Protein AF-A0A3D5Q1L5-F1 (afdb_monomer)

Solvent-accessible surface area (backbone atoms only — not comparable to full-atom values): 5227 Å² total; per-residue (Å²): 138,86,92,72,61,53,44,26,28,93,83,74,32,86,83,45,76,81,68,26,69,82,46,95,44,51,74,72,78,84,42,66,48,74,50,61,38,92,82,83,62,48,81,44,76,48,76,45,62,55,54,67,84,63,44,49,54,56,58,71,39,54,89,77,50,93,71,76,53,75,70,45,65,67,43,42,68,66,33,61,112

Foldseek 3Di:
DPPDDFQCDPPPDPPDVVRNLPDPHTLDDPQWDWDQDPPPRHIDIDGDADDPSNVVSVVVCPVVDPDDDPVCVVCCVRRPD

Structure (mmCIF, N/CA/C/O backbone):
data_AF-A0A3D5Q1L5-F1
#
_entry.id   AF-A0A3D5Q1L5-F1
#
loop_
_atom_site.group_PDB
_atom_site.id
_atom_site.type_symbol
_atom_site.label_atom_id
_atom_site.label_alt_id
_atom_site.label_comp_id
_atom_site.label_asym_id
_atom_site.label_entity_id
_atom_site.label_seq_id
_atom_site.pdbx_PDB_ins_code
_atom_site.Cartn_x
_atom_site.Cartn_y
_atom_site.Cartn_z
_atom_site.occupancy
_atom_site.B_iso_or_equiv
_atom_site.auth_seq_id
_atom_site.auth_comp_id
_atom_site.auth_asym_id
_atom_site.auth_atom_id
_atom_site.pdbx_PDB_model_num
ATOM 1 N N . TYR A 1 1 ? 15.026 9.640 4.379 1.00 82.06 1 TYR A N 1
ATOM 2 C CA . TYR A 1 1 ? 15.309 9.521 2.936 1.00 82.06 1 TYR A CA 1
ATOM 3 C C . TYR A 1 1 ? 16.337 8.417 2.753 1.00 82.06 1 TYR A C 1
ATOM 5 O O . TYR A 1 1 ? 17.392 8.514 3.364 1.00 82.06 1 TYR A O 1
ATOM 13 N N . ILE A 1 2 ? 16.004 7.360 2.007 1.00 93.25 2 ILE A N 1
ATOM 14 C CA . ILE A 1 2 ? 16.857 6.165 1.824 1.00 93.25 2 ILE A CA 1
ATOM 15 C C . ILE A 1 2 ? 17.250 5.937 0.355 1.00 93.25 2 ILE A C 1
ATOM 17 O O . ILE A 1 2 ? 17.626 4.835 -0.013 1.00 93.25 2 ILE A O 1
ATOM 21 N N . ASP A 1 3 ? 17.106 6.961 -0.489 1.00 88.88 3 ASP A N 1
ATOM 22 C CA . ASP A 1 3 ? 17.363 6.922 -1.940 1.00 88.88 3 ASP A CA 1
ATOM 23 C C . ASP A 1 3 ? 16.527 5.915 -2.761 1.00 88.88 3 ASP A C 1
ATOM 25 O O . ASP A 1 3 ? 16.865 5.587 -3.893 1.00 88.88 3 ASP A O 1
ATOM 29 N N . HIS A 1 4 ? 15.388 5.482 -2.216 1.00 88.62 4 HIS A N 1
ATOM 30 C CA . HIS A 1 4 ? 14.390 4.657 -2.902 1.00 88.62 4 HIS A CA 1
ATOM 31 C C . HIS A 1 4 ? 13.057 5.424 -2.942 1.00 88.62 4 HIS A C 1
ATOM 33 O O . HIS A 1 4 ? 12.255 5.290 -2.016 1.00 88.62 4 HIS A O 1
ATOM 39 N N . PRO A 1 5 ? 12.847 6.317 -3.928 1.00 91.31 5 PRO A N 1
ATOM 40 C CA . PRO A 1 5 ? 11.592 7.052 -4.052 1.00 91.31 5 PRO A CA 1
ATOM 41 C C . PRO A 1 5 ? 10.434 6.112 -4.405 1.00 91.31 5 PRO A C 1
ATOM 43 O O . PRO A 1 5 ? 10.633 5.070 -5.030 1.00 91.31 5 PRO A O 1
ATOM 46 N N . VAL A 1 6 ? 9.219 6.503 -4.021 1.00 93.06 6 VAL A N 1
ATOM 47 C CA . VAL A 1 6 ? 7.997 5.771 -4.374 1.00 93.06 6 VAL A CA 1
ATOM 48 C C . VAL A 1 6 ? 7.732 5.924 -5.874 1.00 93.06 6 VAL A C 1
ATOM 50 O O . VAL A 1 6 ? 7.850 7.016 -6.430 1.00 93.06 6 VAL A O 1
ATOM 53 N N . VAL A 1 7 ? 7.385 4.819 -6.533 1.00 93.38 7 VAL A N 1
ATOM 54 C CA . VAL A 1 7 ? 7.029 4.790 -7.960 1.00 93.38 7 VAL A CA 1
ATOM 55 C C . VAL A 1 7 ? 5.784 5.649 -8.207 1.00 93.38 7 VAL A C 1
ATOM 57 O O . VAL A 1 7 ? 4.837 5.576 -7.426 1.00 93.38 7 VAL A O 1
ATOM 60 N N . GLY A 1 8 ? 5.770 6.463 -9.269 1.00 91.75 8 GLY A N 1
ATOM 61 C CA . GLY A 1 8 ? 4.631 7.330 -9.592 1.00 91.75 8 GLY A CA 1
ATOM 62 C C . GLY A 1 8 ? 4.483 8.557 -8.682 1.00 91.75 8 GLY A C 1
ATOM 63 O O . GLY A 1 8 ? 3.427 9.187 -8.668 1.00 91.75 8 GLY A O 1
ATOM 64 N N . ASP A 1 9 ? 5.505 8.901 -7.889 1.00 92.50 9 ASP A N 1
ATOM 65 C CA . ASP A 1 9 ? 5.511 10.114 -7.067 1.00 92.50 9 ASP A CA 1
ATOM 66 C C . ASP A 1 9 ? 5.887 11.363 -7.890 1.00 92.50 9 ASP A C 1
ATOM 68 O O . ASP A 1 9 ? 7.054 11.510 -8.263 1.00 92.50 9 ASP A O 1
ATOM 72 N N . PRO A 1 10 ? 4.954 12.309 -8.128 1.00 87.75 10 PRO A N 1
ATOM 73 C CA . PRO A 1 10 ? 5.232 13.493 -8.941 1.00 87.75 10 PRO A CA 1
ATOM 74 C C . PRO A 1 10 ? 6.102 14.541 -8.227 1.00 87.75 10 PRO A C 1
ATOM 76 O O . PRO A 1 10 ? 6.608 15.455 -8.877 1.00 87.75 10 PRO A O 1
ATOM 79 N N . MET A 1 11 ? 6.248 14.458 -6.899 1.00 89.44 11 MET A N 1
ATOM 80 C CA . MET A 1 11 ? 6.967 15.453 -6.092 1.00 89.44 11 MET A CA 1
ATOM 81 C C . 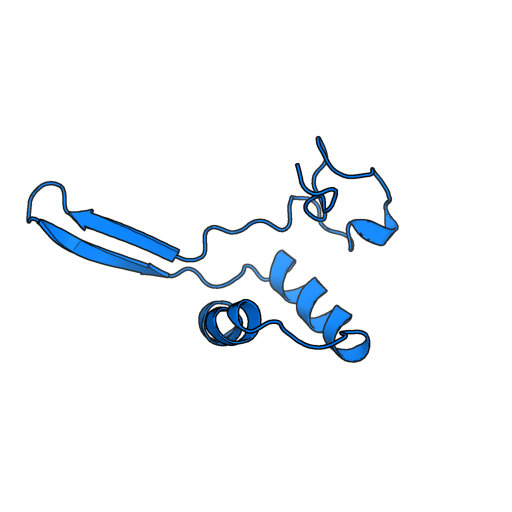MET A 1 11 ? 8.372 14.987 -5.720 1.00 89.44 11 MET A C 1
ATOM 83 O O . MET A 1 11 ? 9.317 15.772 -5.790 1.00 89.44 11 MET A O 1
ATOM 87 N N . TYR A 1 12 ? 8.510 13.723 -5.314 1.00 88.50 12 TYR A N 1
ATOM 88 C CA . TYR A 1 12 ? 9.777 13.169 -4.821 1.00 88.50 12 TYR A CA 1
ATOM 89 C C . TYR A 1 12 ? 10.380 12.097 -5.740 1.00 88.50 12 TYR A C 1
ATOM 91 O O . TYR A 1 12 ? 11.506 11.649 -5.504 1.00 88.50 12 TYR A O 1
ATOM 99 N N . GLY A 1 13 ? 9.654 11.678 -6.780 1.00 83.12 13 GLY A N 1
ATOM 100 C CA . GLY A 1 13 ? 10.132 10.738 -7.786 1.00 83.12 13 GLY A CA 1
ATOM 101 C C . GLY A 1 13 ? 11.176 11.348 -8.719 1.00 83.12 13 GLY A C 1
ATOM 102 O O . GLY A 1 13 ? 11.371 12.560 -8.799 1.00 83.12 13 GLY A O 1
ATOM 103 N N . ARG A 1 14 ? 11.872 10.489 -9.469 1.00 73.06 14 ARG A N 1
ATOM 104 C CA . ARG A 1 14 ? 12.933 10.913 -10.401 1.00 73.06 14 ARG A CA 1
ATOM 105 C C . ARG A 1 14 ? 12.405 11.373 -11.776 1.00 73.06 14 ARG A C 1
ATOM 107 O O . ARG A 1 14 ? 13.214 11.510 -12.687 1.00 73.06 14 ARG A O 1
ATOM 114 N N . ASN A 1 15 ? 11.093 11.619 -11.933 1.00 63.53 15 ASN A N 1
ATOM 115 C CA . ASN A 1 15 ? 10.430 12.001 -13.197 1.00 63.53 15 ASN A CA 1
ATOM 116 C C . ASN A 1 15 ? 10.973 11.221 -14.405 1.00 63.53 15 ASN A C 1
ATOM 118 O O . ASN A 1 15 ? 11.422 11.791 -15.402 1.00 63.53 15 ASN A O 1
ATOM 122 N N . HIS A 1 16 ? 10.987 9.894 -14.287 1.00 71.50 16 HIS A N 1
ATOM 123 C CA . HIS A 1 16 ? 11.474 9.014 -15.335 1.00 7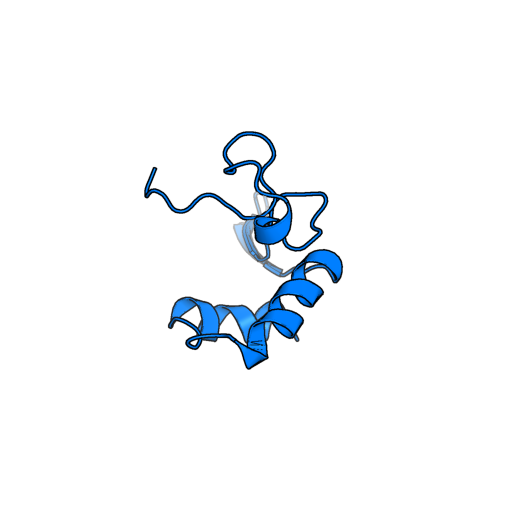1.50 16 HIS A CA 1
ATOM 124 C C . HIS A 1 16 ? 10.289 8.190 -15.848 1.00 71.50 16 HIS A C 1
ATOM 126 O O . HIS A 1 16 ? 9.926 7.217 -15.195 1.00 71.50 16 HIS A O 1
ATOM 132 N N . PRO A 1 17 ? 9.714 8.505 -17.025 1.00 66.88 17 PRO A N 1
ATOM 133 C CA . PRO A 1 17 ? 8.435 7.930 -17.460 1.00 66.88 17 PRO A CA 1
ATOM 134 C C . PRO A 1 17 ? 8.400 6.397 -17.500 1.00 66.88 17 PRO A C 1
ATOM 136 O O . PRO A 1 17 ? 7.369 5.786 -17.248 1.00 66.88 17 PRO A O 1
ATOM 139 N N . LYS A 1 18 ? 9.538 5.750 -17.790 1.00 70.25 18 LYS A N 1
ATOM 140 C CA . LYS A 1 18 ? 9.644 4.280 -17.748 1.00 70.25 18 LYS A CA 1
ATOM 141 C C . LYS A 1 18 ? 9.644 3.708 -16.326 1.00 70.25 18 LYS A C 1
ATOM 143 O O . LYS A 1 18 ? 9.298 2.550 -16.152 1.00 70.25 18 LYS A O 1
ATOM 148 N N . ALA A 1 19 ? 10.089 4.487 -15.342 1.00 76.88 19 ALA A N 1
ATOM 149 C CA . ALA A 1 19 ? 10.150 4.076 -13.943 1.00 76.88 19 ALA A CA 1
ATOM 150 C C . ALA A 1 19 ? 8.791 4.199 -13.245 1.00 76.88 19 ALA A C 1
ATOM 152 O O . ALA A 1 19 ? 8.578 3.499 -12.266 1.00 76.88 19 ALA A O 1
ATOM 153 N N . ASP A 1 20 ? 7.881 5.031 -13.761 1.00 84.81 20 ASP A N 1
ATOM 154 C CA . ASP A 1 20 ? 6.548 5.244 -13.181 1.00 84.81 20 ASP A CA 1
ATOM 155 C C . ASP A 1 20 ? 5.539 4.146 -13.549 1.00 84.81 20 ASP A C 1
ATOM 157 O O . ASP A 1 20 ? 4.422 4.146 -13.045 1.00 84.81 20 ASP A O 1
ATOM 161 N N . LEU A 1 21 ? 5.923 3.195 -14.413 1.00 87.81 21 LEU A N 1
ATOM 162 C CA . LEU A 1 21 ? 5.118 2.023 -14.799 1.00 87.81 21 LEU A CA 1
ATOM 163 C C . LEU A 1 21 ? 3.708 2.371 -15.316 1.00 87.81 21 LEU A C 1
ATOM 165 O O . LEU A 1 21 ? 2.782 1.572 -15.206 1.00 87.81 21 LEU A O 1
ATOM 169 N N . GLY A 1 22 ? 3.543 3.569 -15.886 1.00 86.88 22 GLY A N 1
ATOM 170 C CA . GLY A 1 22 ? 2.250 4.060 -16.370 1.00 86.88 22 GLY A CA 1
ATOM 171 C C . GLY A 1 22 ? 1.266 4.456 -15.265 1.00 86.88 22 GLY A C 1
ATOM 172 O O . GLY A 1 22 ? 0.090 4.654 -15.559 1.00 86.88 22 GLY A O 1
ATOM 173 N N . LEU A 1 23 ? 1.717 4.575 -14.014 1.00 90.69 23 LEU A N 1
ATOM 174 C CA . LEU A 1 23 ? 0.888 5.043 -12.910 1.00 90.69 23 LEU A CA 1
ATOM 175 C C . LEU A 1 23 ? 0.620 6.546 -13.008 1.00 90.69 23 LEU A C 1
ATOM 177 O O . LEU A 1 23 ? 1.521 7.346 -13.252 1.00 90.69 23 LEU A O 1
ATOM 181 N N . GLU A 1 24 ? -0.620 6.933 -12.721 1.00 89.50 24 GLU A N 1
ATOM 182 C CA . GLU A 1 24 ? -1.042 8.338 -12.613 1.00 89.50 24 GLU A CA 1
ATOM 183 C C . GLU A 1 24 ? -0.957 8.872 -11.169 1.00 89.50 24 GLU A C 1
ATOM 185 O O . GLU A 1 24 ? -1.261 10.036 -10.901 1.00 89.50 24 GLU A O 1
ATOM 190 N N . ARG A 1 25 ? -0.561 8.016 -10.218 1.00 92.00 25 ARG A N 1
ATOM 191 C CA . ARG A 1 25 ? -0.425 8.322 -8.790 1.00 92.00 25 ARG A CA 1
ATOM 192 C C . ARG A 1 25 ? 0.714 7.525 -8.158 1.00 92.00 25 ARG A C 1
ATOM 194 O O . ARG A 1 25 ? 1.192 6.550 -8.730 1.00 92.00 25 ARG A O 1
ATOM 201 N N . GLN A 1 26 ? 1.076 7.890 -6.932 1.00 94.94 26 GLN A N 1
ATOM 202 C CA . GLN A 1 26 ? 2.032 7.134 -6.123 1.00 94.94 26 GLN A CA 1
ATOM 203 C C . GLN A 1 26 ? 1.577 5.679 -5.944 1.00 94.94 26 GLN A C 1
ATOM 205 O O . GLN A 1 26 ? 0.415 5.431 -5.601 1.00 94.94 26 GLN A O 1
ATOM 210 N N . PHE A 1 27 ? 2.512 4.735 -6.082 1.00 95.19 27 PHE A N 1
ATOM 211 C CA . PHE A 1 27 ? 2.366 3.352 -5.629 1.00 95.19 27 PHE A CA 1
ATOM 212 C C . PHE A 1 27 ? 2.377 3.322 -4.093 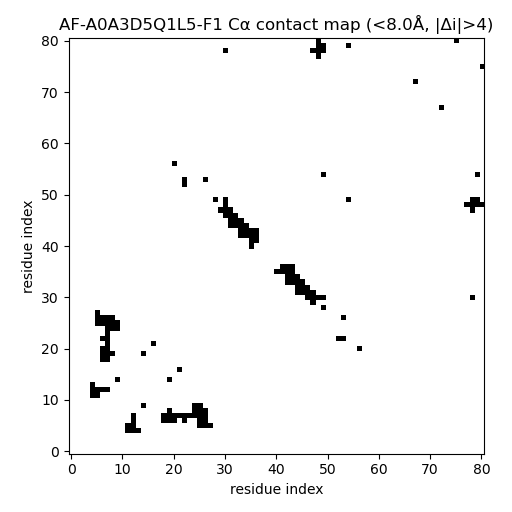1.00 95.19 27 PHE A C 1
ATOM 214 O O . PHE A 1 27 ? 3.341 2.919 -3.444 1.00 95.19 27 PHE A O 1
ATOM 221 N N . LEU A 1 28 ? 1.304 3.838 -3.503 1.00 95.69 28 LEU A N 1
ATOM 222 C CA . LEU A 1 28 ? 1.091 3.928 -2.070 1.00 95.69 28 LEU A CA 1
ATOM 223 C C . LEU A 1 28 ? -0.378 3.620 -1.782 1.00 95.69 28 LEU A C 1
ATOM 225 O O . LEU A 1 28 ? -1.285 4.195 -2.391 1.00 95.69 28 LEU A O 1
ATOM 229 N N . HIS A 1 29 ? -0.599 2.692 -0.855 1.00 96.38 29 HIS A N 1
ATOM 230 C CA . HIS A 1 29 ? -1.926 2.223 -0.473 1.00 96.38 29 HIS A CA 1
ATOM 231 C C . HIS A 1 29 ? -1.954 1.846 1.007 1.00 96.38 29 HIS A C 1
ATOM 233 O O . HIS A 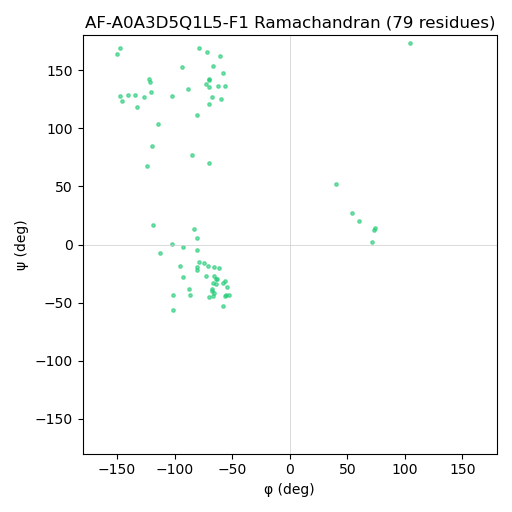1 29 ? -1.119 1.068 1.471 1.00 96.38 29 HIS A O 1
ATOM 239 N N . ALA A 1 30 ? -2.909 2.398 1.752 1.00 96.56 30 ALA A N 1
ATOM 240 C CA . ALA A 1 30 ? -3.114 2.078 3.161 1.00 96.56 30 ALA A CA 1
ATOM 241 C C . ALA A 1 30 ? -3.999 0.828 3.285 1.00 96.56 30 ALA A C 1
ATOM 243 O O . ALA A 1 30 ? -5.186 0.924 3.573 1.00 96.56 30 ALA A O 1
ATOM 244 N N . TYR A 1 31 ? -3.415 -0.348 3.051 1.00 96.25 31 TYR A N 1
ATOM 245 C CA . TYR A 1 31 ? -4.165 -1.607 2.938 1.00 96.25 31 TYR A CA 1
ATOM 246 C C . TYR A 1 31 ? -4.749 -2.137 4.260 1.00 96.25 31 TYR A C 1
ATOM 248 O O . TYR A 1 31 ? -5.629 -2.994 4.245 1.00 96.25 31 TYR A O 1
ATOM 256 N N . LYS A 1 32 ? -4.241 -1.677 5.409 1.00 96.50 32 LYS A N 1
ATOM 257 C CA . LYS A 1 32 ? -4.705 -2.075 6.743 1.00 96.50 32 LYS A CA 1
ATOM 258 C C . LYS A 1 32 ? -4.875 -0.847 7.623 1.00 96.50 32 LYS A C 1
ATOM 260 O O . LYS A 1 32 ? -3.941 -0.065 7.794 1.00 96.50 32 LYS A O 1
ATOM 265 N N . LEU A 1 33 ? -6.043 -0.728 8.246 1.00 97.50 33 LEU A N 1
ATOM 266 C CA . LEU A 1 33 ? -6.314 0.234 9.309 1.00 97.50 33 LEU A CA 1
ATOM 267 C C . LEU A 1 33 ? -6.715 -0.530 10.561 1.00 97.50 33 LEU A C 1
ATOM 269 O O . LEU A 1 33 ? -7.572 -1.408 10.507 1.00 97.50 33 LEU A O 1
ATOM 273 N N . ALA A 1 34 ? -6.112 -0.192 11.695 1.00 97.69 34 ALA A N 1
ATOM 274 C CA . ALA A 1 34 ? -6.444 -0.859 12.936 1.00 97.69 34 ALA A CA 1
ATOM 275 C C . ALA A 1 34 ? -6.363 0.102 14.126 1.00 97.69 34 ALA A C 1
ATOM 277 O O . ALA A 1 34 ? -5.327 0.724 14.366 1.00 97.69 34 ALA A O 1
ATOM 278 N N . LEU A 1 35 ? -7.461 0.221 14.866 1.00 98.06 35 LEU A N 1
ATOM 279 C CA . LEU A 1 35 ? -7.616 1.139 15.993 1.00 98.06 35 LEU A CA 1
ATOM 280 C C . LEU A 1 35 ? -8.587 0.567 17.027 1.00 98.06 35 LEU A C 1
ATOM 282 O O . LEU A 1 35 ? -9.360 -0.337 16.720 1.00 98.06 35 LEU A O 1
ATOM 286 N N . ASP A 1 36 ? -8.571 1.118 18.232 1.00 98.62 36 ASP A N 1
ATOM 287 C CA . ASP A 1 36 ? -9.583 0.802 19.236 1.00 98.62 36 ASP A CA 1
ATOM 288 C C . ASP A 1 36 ? -10.766 1.755 19.059 1.00 98.62 36 ASP A C 1
ATOM 290 O O . ASP A 1 36 ? -10.592 2.965 18.879 1.00 98.62 36 ASP A O 1
ATOM 294 N N . HIS A 1 37 ? -11.980 1.212 19.069 1.00 97.88 37 HIS A N 1
ATOM 295 C CA . HIS A 1 37 ? -13.192 1.993 18.899 1.00 97.88 37 HIS A CA 1
ATOM 296 C C . HIS A 1 37 ? -13.274 3.043 20.022 1.00 97.88 37 HIS A C 1
ATOM 298 O O . HIS A 1 37 ? -13.287 2.677 21.199 1.00 97.88 37 HIS A O 1
ATOM 304 N N . PRO A 1 38 ? -13.414 4.345 19.713 1.00 97.44 38 PRO A N 1
ATOM 305 C CA . PRO A 1 38 ? -13.238 5.417 20.701 1.00 97.44 38 PRO A CA 1
ATOM 306 C C . PRO A 1 38 ? -14.288 5.421 21.824 1.00 97.44 38 PRO A C 1
ATOM 308 O O . PRO A 1 38 ? -14.077 6.038 22.862 1.00 97.44 38 PRO A O 1
ATOM 311 N N . ILE A 1 39 ? -15.428 4.756 21.604 1.00 98.25 39 ILE A N 1
ATOM 312 C CA . ILE A 1 39 ? -16.515 4.609 22.589 1.00 98.25 39 ILE A CA 1
ATOM 313 C C . ILE A 1 39 ? -16.506 3.229 23.266 1.00 98.25 39 ILE A C 1
ATOM 315 O O . ILE A 1 39 ? -16.468 3.161 24.489 1.00 98.25 39 ILE A O 1
ATOM 319 N N . THR A 1 40 ? -16.569 2.129 22.504 1.00 98.00 40 THR A N 1
ATOM 320 C CA . THR A 1 40 ? -16.667 0.770 23.065 1.00 98.00 40 THR A CA 1
ATOM 321 C C . THR A 1 40 ? -15.331 0.195 23.538 1.00 98.00 40 THR A C 1
ATOM 323 O O . THR A 1 40 ? -15.331 -0.745 24.324 1.00 98.00 40 THR A O 1
ATOM 326 N N . GLY A 1 41 ? -14.198 0.734 23.076 1.00 97.88 41 GLY A N 1
ATOM 327 C CA . GLY A 1 41 ? -12.865 0.180 23.325 1.00 97.88 41 GLY A CA 1
ATOM 328 C C . GLY A 1 41 ? -12.576 -1.119 22.564 1.00 97.88 41 GLY A C 1
ATOM 329 O O . GLY A 1 41 ? -11.510 -1.698 22.738 1.00 97.88 41 GLY A O 1
ATOM 330 N N . GLU A 1 42 ? -13.504 -1.594 21.728 1.00 98.31 42 GLU A N 1
ATOM 331 C CA . GLU A 1 42 ? -13.315 -2.811 20.939 1.00 98.31 42 GLU A CA 1
ATOM 332 C C . GLU A 1 42 ? -12.284 -2.596 19.832 1.00 98.31 42 GLU A C 1
ATOM 334 O O . GLU A 1 42 ? -12.250 -1.547 19.186 1.00 98.31 42 GLU A O 1
ATOM 339 N N . ARG A 1 43 ? -11.467 -3.616 19.571 1.00 98.25 43 ARG A N 1
ATOM 340 C CA . ARG A 1 43 ? -10.481 -3.582 18.494 1.00 98.25 43 ARG A CA 1
ATOM 341 C C . ARG A 1 43 ? -11.180 -3.640 17.133 1.00 98.25 43 ARG A C 1
ATOM 343 O O . ARG A 1 43 ? -11.849 -4.622 16.824 1.00 98.25 43 ARG A O 1
ATOM 350 N N . ILE A 1 44 ? -10.966 -2.622 16.304 1.00 98.00 44 ILE A N 1
ATOM 351 C CA . ILE A 1 44 ? -11.380 -2.589 14.900 1.00 98.00 44 ILE A CA 1
ATOM 352 C C . ILE A 1 44 ? -10.155 -2.869 14.035 1.00 98.00 44 ILE A C 1
ATOM 354 O O . ILE A 1 44 ? -9.143 -2.176 14.156 1.00 98.00 44 ILE A O 1
ATOM 358 N N . GLU A 1 45 ? -10.261 -3.837 13.124 1.00 97.94 45 GLU A N 1
ATOM 359 C CA . GLU A 1 45 ? -9.295 -4.036 12.042 1.00 97.94 45 GLU A CA 1
ATOM 360 C C . GLU A 1 45 ? -10.032 -4.068 10.704 1.00 97.94 45 GLU A C 1
ATOM 362 O O . GLU A 1 45 ? -10.995 -4.813 10.530 1.00 97.94 45 GLU A O 1
ATOM 367 N N . LEU A 1 46 ? -9.583 -3.237 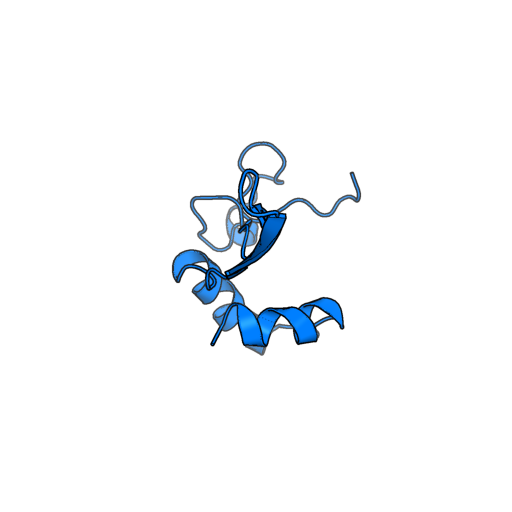9.771 1.00 96.50 46 LEU A N 1
ATOM 368 C CA . LEU A 1 46 ? -10.114 -3.125 8.421 1.00 96.50 46 LEU A CA 1
ATOM 369 C C . LEU A 1 46 ? -8.989 -3.413 7.433 1.00 96.50 46 LEU A C 1
ATOM 371 O O . LEU A 1 46 ? -7.851 -2.979 7.634 1.00 96.50 46 LEU A O 1
ATOM 375 N N . LEU A 1 47 ? -9.331 -4.134 6.372 1.00 96.25 47 LEU A N 1
ATOM 376 C CA . LEU A 1 47 ? -8.441 -4.462 5.268 1.00 96.25 47 LEU A CA 1
ATOM 377 C C . LEU A 1 47 ? -9.061 -3.951 3.973 1.00 96.25 47 LEU A C 1
ATOM 379 O O . LEU A 1 47 ? -10.278 -4.030 3.803 1.00 96.25 47 LEU A O 1
ATOM 383 N N . ASP A 1 48 ? -8.219 -3.457 3.079 1.00 95.69 48 ASP A N 1
ATOM 384 C CA . ASP A 1 48 ? -8.606 -3.006 1.748 1.00 95.69 48 ASP A CA 1
ATOM 385 C C . ASP A 1 48 ? -7.630 -3.604 0.725 1.00 95.69 48 ASP A C 1
ATOM 387 O O . ASP A 1 48 ? -6.421 -3.348 0.832 1.00 95.69 48 ASP A O 1
ATOM 391 N N . PRO A 1 49 ? -8.098 -4.435 -0.229 1.00 95.69 49 PRO A N 1
ATOM 392 C CA . PRO A 1 49 ? -7.226 -5.012 -1.241 1.00 95.69 49 PRO A CA 1
ATOM 393 C C . PRO A 1 49 ? -6.558 -3.921 -2.079 1.00 95.69 49 PRO A C 1
ATOM 395 O O . PRO A 1 49 ? -6.978 -2.763 -2.112 1.00 95.69 49 PRO A O 1
ATOM 398 N N . LEU A 1 50 ? -5.485 -4.295 -2.763 1.00 96.50 50 LEU A N 1
ATOM 399 C CA . LEU A 1 50 ? -4.774 -3.388 -3.637 1.00 96.50 50 LEU A CA 1
ATOM 400 C C . LEU A 1 50 ? -5.671 -3.045 -4.841 1.00 96.50 50 LEU A C 1
ATOM 402 O O . LEU A 1 50 ? -6.140 -3.962 -5.520 1.00 96.50 50 LEU A O 1
ATOM 406 N N . PRO A 1 51 ? -5.894 -1.755 -5.141 1.00 95.88 51 PRO A N 1
ATOM 407 C CA . PRO A 1 51 ? -6.652 -1.350 -6.316 1.00 95.88 51 PRO A CA 1
ATOM 408 C C . PRO A 1 51 ? -6.030 -1.889 -7.607 1.00 95.88 51 PRO A C 1
ATOM 410 O O . PRO A 1 51 ? -4.804 -2.005 -7.713 1.00 95.88 51 PRO A O 1
ATOM 413 N N . ASP A 1 52 ? -6.864 -2.186 -8.605 1.00 94.00 52 ASP A N 1
ATOM 414 C CA . ASP A 1 52 ? -6.434 -2.811 -9.861 1.00 94.00 52 ASP A CA 1
ATOM 415 C C . ASP A 1 52 ? -5.305 -2.042 -10.560 1.00 94.00 52 ASP A C 1
ATOM 417 O O . ASP A 1 52 ? -4.408 -2.653 -11.144 1.00 94.00 52 ASP A O 1
ATOM 421 N N . GLU A 1 53 ? -5.315 -0.709 -10.499 1.00 94.31 53 GLU A N 1
ATOM 422 C CA . GLU A 1 53 ? -4.279 0.122 -11.112 1.00 94.31 53 GLU A CA 1
ATOM 423 C C . GLU A 1 53 ? -2.898 -0.058 -10.469 1.00 94.31 53 GLU A C 1
ATOM 425 O O . GLU A 1 53 ? -1.889 0.101 -11.150 1.00 94.31 53 GLU A O 1
ATOM 430 N N . LEU A 1 54 ? -2.840 -0.439 -9.189 1.00 95.38 54 LEU A N 1
ATOM 431 C CA . LEU A 1 54 ? -1.597 -0.773 -8.490 1.00 95.38 54 LEU A CA 1
ATOM 432 C C . LEU A 1 54 ? -1.293 -2.278 -8.556 1.00 95.38 54 LEU A C 1
ATOM 434 O O . LEU A 1 54 ? -0.130 -2.678 -8.549 1.00 95.38 54 LEU A O 1
ATOM 438 N N . ALA A 1 55 ? -2.314 -3.129 -8.666 1.00 95.12 55 ALA A N 1
ATOM 439 C CA . ALA A 1 55 ? -2.136 -4.570 -8.818 1.00 95.12 55 ALA A CA 1
ATOM 440 C C . ALA A 1 55 ? -1.508 -4.949 -10.166 1.00 95.12 55 ALA A C 1
ATOM 442 O O . ALA A 1 55 ? -0.659 -5.839 -10.222 1.00 95.12 55 ALA A O 1
ATOM 443 N N . ARG A 1 56 ? -1.905 -4.275 -11.255 1.00 93.75 56 ARG A N 1
ATOM 444 C CA . ARG A 1 56 ? -1.427 -4.572 -12.616 1.00 93.75 56 ARG A CA 1
ATOM 445 C C . ARG A 1 56 ? 0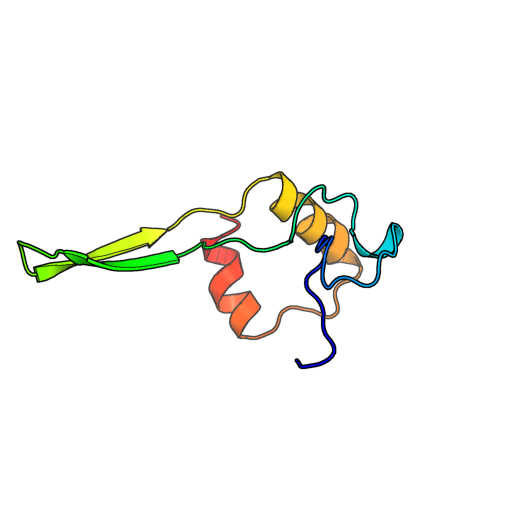.100 -4.471 -12.751 1.00 93.75 56 ARG A C 1
ATOM 447 O O . ARG A 1 56 ? 0.689 -5.486 -13.117 1.00 93.75 56 ARG A O 1
ATOM 454 N N . PRO A 1 57 ? 0.768 -3.362 -12.367 1.00 92.62 57 PRO A N 1
ATOM 455 C CA . PRO A 1 57 ? 2.225 -3.282 -12.457 1.00 92.62 57 PRO A CA 1
ATOM 456 C C . PRO A 1 57 ? 2.963 -4.369 -11.668 1.00 92.62 57 PRO A C 1
ATOM 458 O O . PRO A 1 57 ? 4.017 -4.817 -12.103 1.00 92.62 57 PRO A O 1
ATOM 461 N N . LEU A 1 58 ? 2.430 -4.825 -10.525 1.00 92.12 58 LEU A N 1
ATOM 462 C CA . LEU A 1 58 ? 3.060 -5.915 -9.769 1.00 92.12 58 LEU A CA 1
ATOM 463 C C . LEU A 1 58 ? 3.007 -7.250 -10.512 1.00 92.12 58 LEU A C 1
ATOM 465 O O . LEU A 1 58 ? 3.976 -8.003 -10.456 1.00 92.12 58 LEU A O 1
ATOM 469 N N . ARG A 1 59 ? 1.894 -7.535 -11.199 1.00 91.88 59 ARG A N 1
ATOM 470 C CA . ARG A 1 59 ? 1.753 -8.739 -12.031 1.00 91.88 59 ARG A CA 1
ATOM 471 C C . ARG A 1 59 ? 2.695 -8.678 -13.232 1.00 91.88 59 ARG A C 1
ATOM 473 O O . ARG A 1 59 ? 3.402 -9.641 -13.492 1.00 91.88 59 ARG A O 1
ATOM 480 N N . ASP A 1 60 ? 2.775 -7.527 -13.897 1.00 91.62 60 ASP A N 1
ATOM 481 C CA . ASP A 1 60 ? 3.650 -7.336 -15.062 1.00 91.62 60 ASP A CA 1
ATOM 482 C C . ASP A 1 60 ? 5.141 -7.466 -14.703 1.00 91.62 60 ASP A C 1
ATOM 484 O O . ASP A 1 60 ? 5.955 -7.892 -15.521 1.00 91.62 60 ASP A O 1
ATOM 488 N N . LEU A 1 61 ? 5.514 -7.120 -13.466 1.00 91.31 61 LEU A N 1
ATOM 489 C CA . LEU A 1 61 ? 6.884 -7.251 -12.974 1.00 91.31 61 LEU A CA 1
ATOM 490 C C . LEU A 1 61 ? 7.260 -8.677 -12.558 1.00 91.31 61 LEU A C 1
ATOM 492 O O . LEU A 1 61 ? 8.456 -8.932 -12.400 1.00 91.31 61 LEU A O 1
ATOM 496 N N . GLU A 1 62 ? 6.302 -9.594 -12.383 1.00 90.44 62 GLU A N 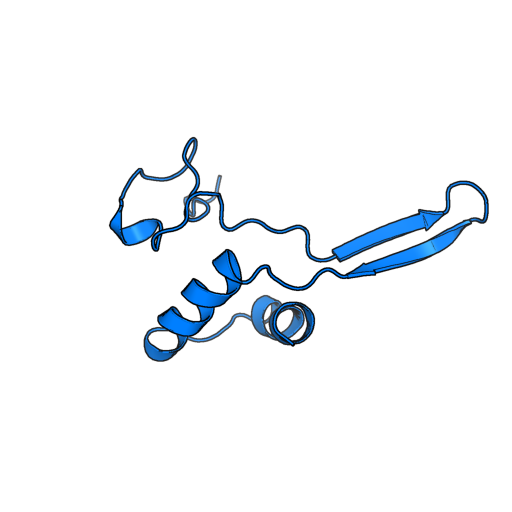1
ATOM 497 C CA . GLU A 1 62 ? 6.534 -10.928 -11.809 1.00 90.44 62 GLU A CA 1
ATOM 498 C C . GLU A 1 62 ? 7.620 -11.709 -12.561 1.00 90.44 62 GLU A C 1
ATOM 500 O O . GLU A 1 62 ? 8.530 -12.247 -11.932 1.00 90.44 62 GLU A O 1
ATOM 505 N N . GLU A 1 63 ? 7.605 -11.675 -13.896 1.00 90.38 63 GLU A N 1
ATOM 506 C CA . GLU A 1 63 ? 8.596 -12.360 -14.741 1.00 90.38 63 GLU A CA 1
ATOM 507 C C . GLU A 1 63 ? 10.026 -11.833 -14.554 1.00 90.38 63 GLU A C 1
ATOM 509 O O . GLU A 1 63 ? 11.000 -12.564 -14.728 1.00 90.38 63 GLU A O 1
ATOM 514 N N . SER A 1 64 ? 10.158 -10.553 -14.205 1.00 90.88 64 SER A N 1
ATOM 515 C CA . SER A 1 64 ? 11.443 -9.862 -14.030 1.00 90.88 64 SER A CA 1
ATOM 516 C C . SER A 1 64 ? 11.845 -9.687 -12.563 1.00 90.88 64 SER A C 1
ATOM 518 O O . SER A 1 64 ? 12.887 -9.097 -12.265 1.00 90.88 64 SER A O 1
ATOM 520 N N . SER A 1 65 ? 11.011 -10.170 -11.641 1.00 91.00 65 SER A N 1
ATOM 521 C CA . SER A 1 65 ? 11.193 -9.992 -10.209 1.00 91.00 65 SER A CA 1
ATOM 522 C C . SER A 1 65 ? 12.383 -10.802 -9.700 1.00 91.00 65 SER A C 1
ATOM 524 O O . SER A 1 65 ? 12.591 -11.954 -10.075 1.00 9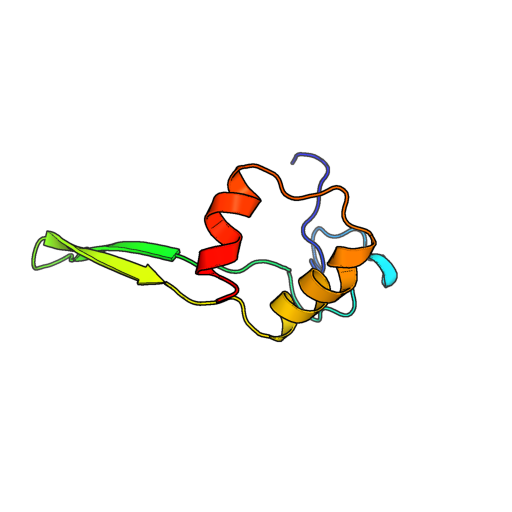1.00 65 SER A O 1
ATOM 526 N N . MET A 1 66 ? 13.142 -10.223 -8.768 1.00 94.12 66 MET A N 1
ATOM 527 C CA . MET A 1 66 ? 14.173 -10.948 -8.014 1.00 94.12 66 MET A CA 1
ATOM 528 C C . MET A 1 66 ? 13.588 -11.764 -6.845 1.00 94.12 66 MET A C 1
ATOM 530 O O . MET A 1 66 ? 14.342 -12.325 -6.051 1.00 94.12 66 MET A O 1
ATOM 534 N N . GLY A 1 67 ? 12.259 -11.817 -6.726 1.00 92.50 67 GLY A N 1
ATOM 535 C CA . GLY A 1 67 ? 11.536 -12.411 -5.606 1.00 92.50 67 GLY A CA 1
ATOM 536 C C . GLY A 1 67 ? 10.952 -11.363 -4.659 1.00 92.50 67 GLY A C 1
ATOM 537 O O . GLY A 1 67 ? 11.168 -10.158 -4.806 1.00 92.50 67 GLY A O 1
ATOM 538 N N . ARG A 1 68 ? 10.170 -11.834 -3.685 1.00 92.69 68 ARG A N 1
ATOM 539 C CA . ARG A 1 68 ? 9.593 -11.007 -2.619 1.00 92.69 68 ARG A CA 1
ATOM 540 C C . ARG A 1 68 ? 10.509 -11.023 -1.398 1.00 92.69 68 ARG A C 1
ATOM 542 O O . ARG A 1 68 ? 11.271 -11.960 -1.180 1.00 92.69 68 ARG A O 1
ATOM 549 N N . THR A 1 69 ? 10.452 -9.951 -0.617 1.00 94.56 69 THR A N 1
ATOM 550 C CA . THR A 1 69 ? 11.011 -9.934 0.738 1.00 94.56 69 THR A CA 1
ATOM 551 C C . THR A 1 69 ? 10.048 -10.633 1.700 1.00 94.56 69 THR A C 1
ATOM 553 O O . THR A 1 69 ? 8.883 -10.829 1.362 1.00 94.56 69 THR A O 1
ATOM 556 N N . GLU A 1 70 ? 10.490 -10.915 2.927 1.00 97.31 70 GLU A N 1
ATOM 557 C CA . GLU A 1 70 ? 9.637 -11.480 3.988 1.00 97.31 70 GLU A CA 1
ATOM 558 C C . GLU A 1 70 ? 8.348 -10.663 4.206 1.00 97.31 70 GLU A C 1
ATOM 560 O O . GLU A 1 70 ? 7.253 -11.217 4.247 1.00 97.31 70 GLU A O 1
ATOM 565 N N . ALA A 1 71 ? 8.453 -9.330 4.230 1.00 93.38 71 ALA A N 1
ATOM 566 C CA . ALA A 1 71 ? 7.286 -8.450 4.321 1.00 93.38 71 ALA A CA 1
ATOM 567 C C . ALA A 1 71 ? 6.365 -8.557 3.091 1.00 93.38 71 ALA A C 1
ATOM 569 O O . ALA A 1 71 ? 5.147 -8.432 3.202 1.00 93.38 71 ALA A O 1
ATOM 570 N N . GLY A 1 72 ? 6.937 -8.782 1.905 1.00 93.62 72 GLY A N 1
ATOM 571 C CA . GLY A 1 72 ? 6.166 -9.029 0.691 1.00 93.62 72 GLY A CA 1
ATOM 572 C C . GLY A 1 72 ? 5.383 -10.340 0.765 1.00 93.62 72 GLY A C 1
ATOM 573 O O . GLY A 1 72 ? 4.219 -10.366 0.375 1.00 93.62 72 GLY A O 1
ATOM 574 N N . ASP A 1 73 ? 5.986 -11.400 1.298 1.00 95.56 73 ASP A N 1
ATOM 575 C CA . ASP A 1 73 ? 5.322 -12.696 1.472 1.00 95.56 73 ASP A CA 1
ATOM 576 C C . ASP A 1 73 ? 4.185 -12.643 2.500 1.00 95.56 73 ASP A C 1
ATOM 578 O O . ASP A 1 73 ? 3.168 -13.310 2.319 1.00 95.56 73 ASP A O 1
ATOM 582 N N . GLU A 1 74 ? 4.313 -11.812 3.538 1.00 95.12 74 GLU A N 1
ATOM 583 C CA . GLU A 1 74 ? 3.248 -11.581 4.520 1.00 95.12 74 GLU A CA 1
ATOM 584 C C . GLU A 1 74 ? 2.067 -10.793 3.927 1.00 95.12 74 GLU A C 1
ATOM 586 O O . GLU A 1 74 ? 0.905 -11.138 4.143 1.00 95.12 74 GLU A O 1
ATOM 591 N N . VAL A 1 75 ? 2.350 -9.725 3.174 1.00 94.00 75 VAL A N 1
ATOM 592 C CA . VAL A 1 75 ? 1.327 -8.750 2.760 1.00 94.00 75 VAL A CA 1
ATOM 593 C C . VAL A 1 75 ? 0.625 -9.143 1.464 1.00 94.00 75 VAL A C 1
ATOM 595 O O . VAL A 1 75 ? -0.583 -8.935 1.342 1.00 94.00 75 VAL A O 1
ATOM 598 N N . VAL A 1 76 ? 1.340 -9.706 0.483 1.00 94.06 76 VAL A N 1
ATOM 599 C CA . VAL A 1 76 ? 0.775 -9.990 -0.849 1.00 94.06 76 VAL A CA 1
ATOM 600 C C . VAL A 1 76 ? -0.479 -10.875 -0.796 1.00 94.06 76 VAL A C 1
ATOM 602 O O . VAL A 1 76 ? -1.454 -10.491 -1.438 1.00 94.06 76 VAL A O 1
ATOM 605 N N . PRO A 1 77 ? -0.545 -11.971 -0.012 1.00 94.06 77 PRO A N 1
ATOM 606 C CA . PRO A 1 77 ? -1.760 -12.788 0.089 1.00 94.06 77 PRO A CA 1
ATOM 607 C C . PRO A 1 77 ? -2.982 -12.042 0.649 1.00 94.06 77 PRO A C 1
ATOM 609 O O . PRO A 1 77 ? -4.110 -12.487 0.463 1.00 94.06 77 PRO A O 1
ATOM 612 N N . ILE A 1 78 ? -2.765 -10.932 1.361 1.00 93.50 78 ILE A N 1
ATOM 613 C CA . ILE A 1 78 ? -3.824 -10.111 1.959 1.00 93.50 78 ILE A CA 1
ATOM 614 C C . ILE A 1 78 ? -4.334 -9.083 0.946 1.00 93.50 78 ILE A C 1
ATOM 616 O O . ILE A 1 78 ? -5.537 -8.850 0.845 1.00 93.50 78 ILE A O 1
ATOM 620 N N . VAL A 1 79 ? -3.416 -8.441 0.217 1.00 94.06 79 VAL A N 1
ATOM 621 C CA . VAL A 1 79 ? -3.738 -7.298 -0.655 1.00 94.06 79 VAL A CA 1
ATOM 622 C C . VAL A 1 79 ? -3.978 -7.691 -2.111 1.00 94.06 79 VAL A C 1
ATOM 624 O O . VAL A 1 79 ? -4.587 -6.926 -2.849 1.00 94.06 79 VAL A O 1
ATOM 627 N N . LEU A 1 80 ? -3.532 -8.872 -2.532 1.00 91.25 80 LEU A N 1
ATOM 628 C CA . LEU A 1 80 ? -3.787 -9.455 -3.849 1.00 91.25 80 LEU A CA 1
ATOM 629 C C . LEU A 1 80 ? -4.441 -10.841 -3.683 1.00 91.25 80 LEU A C 1
ATOM 631 O O . LEU A 1 80 ? -3.782 -11.845 -3.969 1.00 91.25 80 LEU A O 1
ATOM 635 N N . PRO A 1 81 ? -5.686 -10.902 -3.171 1.00 75.06 81 PRO A N 1
ATOM 636 C CA . PRO A 1 81 ? -6.409 -12.158 -2.988 1.00 75.06 81 PRO A CA 1
ATOM 637 C C . PRO A 1 81 ? -6.801 -12.835 -4.311 1.00 75.06 81 PRO A C 1
ATOM 639 O O . PRO A 1 81 ? -6.853 -12.149 -5.362 1.00 75.06 81 PRO A O 1
#

pLDDT: mean 91.59, std 7.33, range [63.53, 98.62]

Mean predicted aligned error: 3.99 Å

Secondary structure (DSSP, 8-state):
--S-PPTT-TTTS---TTTTTT-SS-S----EEEEE-TTT-PEEEEE-PPPHHHHHHHHHHGGG-----HHHHHHHHHH--

Radius of gyration: 15.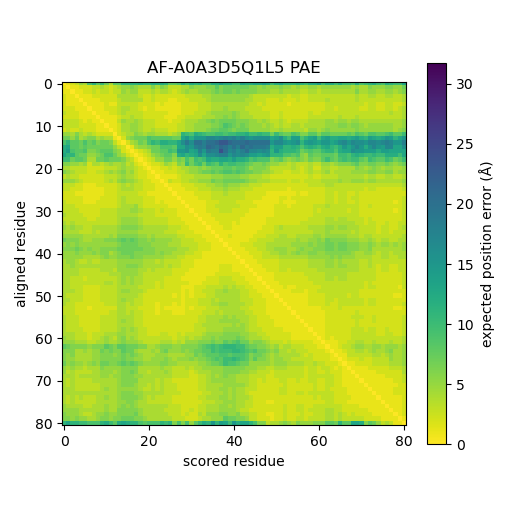65 Å; Cα contacts (8 Å, |Δi|>4): 77; chains: 1; bounding box: 34×28×41 Å

Nearest PDB structures (foldseek):
  1prz-assembly1_A  TM=6.845E-01  e=1.646E-02  Escherichia coli
  1v9f-assembly1_A  TM=6.512E-01  e=2.663E-02  Escherichia coli
  7bl5-assembly1_7  TM=6.707E-01  e=4.944E-02  Escherichia coli str. K-12 substr. MG1655
  2b9d-assembly2_B-3  TM=3.750E-01  e=2.487E+00  Human papillomavirus type 1a
  8hbd-assembly1_R  TM=2.220E-01  e=4.617E+00  Homo sapiens

Sequence (81 aa):
YIDHPVVGDPMYGRNHPKADLGLERQFLHAYKLALDHPITGERIELLDPLPDELARPLRDLEESSMGRTEAGDEVVPIVLP